Protein AF-A0A3N6MNI2-F1 (afdb_monomer)

Mean predicted aligned error: 10.84 Å

Organism: Natrarchaeobius chitinivorans (NCBI:txid1679083)

pLDDT: mean 73.97, std 14.54, range [38.19, 94.56]

Secondary structure (DSSP, 8-state):
---S---------S----HHHHHHHHHHHTT--PPP---SSS-SSTT--SS----THHHHTT-HHHHHHHHHHHHHHHTT---

Foldseek 3Di:
DDDDDDDDADDDEPDDDDPVVVVVVVCVVVVHPDDDDDPDPPDPDPPDDRDDDDDRVVVVPDDPVNVVVRVVQVVCCVVVVPD

Solvent-accessible surface area (backbone atoms only — not comparable to full-atom values): 5744 Å² total; per-residue (Å²): 134,90,86,70,93,85,83,91,75,59,83,75,62,88,77,60,70,51,70,69,57,50,52,52,50,54,29,64,77,68,73,53,86,79,83,89,77,82,93,49,70,104,55,87,52,95,85,67,70,97,77,79,83,66,78,37,68,84,52,65,77,78,43,76,73,54,54,58,56,44,55,51,52,50,52,49,37,72,69,75,48,71,90

Structure (mmCIF, N/CA/C/O backbone):
data_AF-A0A3N6MNI2-F1
#
_entry.id   AF-A0A3N6MNI2-F1
#
loop_
_atom_site.group_PDB
_atom_site.id
_atom_site.type_symbol
_atom_site.label_atom_id
_atom_site.label_alt_id
_atom_site.label_comp_id
_atom_site.label_asym_id
_atom_site.label_entity_id
_atom_site.label_seq_id
_atom_site.pdbx_PDB_ins_code
_atom_site.Cartn_x
_atom_site.Cartn_y
_atom_site.Cartn_z
_atom_site.occupancy
_atom_site.B_iso_or_equiv
_atom_site.auth_seq_id
_atom_site.auth_comp_id
_atom_site.auth_asym_id
_atom_site.auth_atom_id
_atom_site.pdbx_PDB_model_num
ATOM 1 N N . MET A 1 1 ? 32.275 -14.782 -12.190 1.00 55.16 1 MET A N 1
ATOM 2 C CA . MET A 1 1 ? 31.157 -13.815 -12.257 1.00 55.16 1 MET A CA 1
ATOM 3 C C . MET A 1 1 ? 30.875 -13.540 -13.723 1.00 55.16 1 MET A C 1
ATOM 5 O O . MET A 1 1 ? 31.824 -13.520 -14.494 1.00 55.16 1 MET A O 1
ATOM 9 N N . ARG A 1 2 ? 29.611 -13.437 -14.143 1.00 52.12 2 ARG A N 1
ATOM 10 C CA . ARG A 1 2 ? 29.281 -13.229 -15.559 1.00 52.12 2 ARG A CA 1
ATOM 11 C C . ARG A 1 2 ? 29.318 -11.727 -15.849 1.00 52.12 2 ARG A C 1
ATOM 13 O O . ARG A 1 2 ? 28.402 -11.020 -15.448 1.00 52.12 2 ARG A O 1
ATOM 20 N N . GLU A 1 3 ? 30.373 -11.256 -16.506 1.00 66.81 3 GLU A N 1
ATOM 21 C CA . GLU A 1 3 ? 30.443 -9.890 -17.031 1.00 66.81 3 GLU A CA 1
ATOM 22 C C . GLU A 1 3 ? 29.824 -9.863 -18.431 1.00 66.81 3 GLU A C 1
ATOM 24 O O . GLU A 1 3 ? 30.266 -10.543 -19.355 1.00 66.81 3 GLU A O 1
ATOM 29 N N . GLY A 1 4 ? 28.729 -9.125 -18.552 1.00 72.94 4 GLY A N 1
ATOM 30 C CA . GLY A 1 4 ? 27.989 -8.883 -19.781 1.00 72.94 4 GLY A CA 1
ATOM 31 C C . GLY A 1 4 ? 27.065 -7.680 -19.572 1.00 72.94 4 GLY A C 1
ATOM 32 O O . GLY A 1 4 ? 26.921 -7.221 -18.436 1.00 72.94 4 GLY A O 1
ATOM 33 N N . PRO A 1 5 ? 26.441 -7.143 -20.631 1.00 79.12 5 PRO A N 1
ATOM 34 C CA . PRO A 1 5 ? 25.586 -5.965 -20.513 1.00 79.12 5 PRO A CA 1
ATOM 35 C C . PRO A 1 5 ? 24.442 -6.194 -19.509 1.00 79.12 5 PRO A C 1
ATOM 37 O O . PRO A 1 5 ? 23.668 -7.142 -19.654 1.00 79.12 5 PRO A O 1
ATOM 40 N N . LEU A 1 6 ? 24.328 -5.326 -18.497 1.00 83.88 6 LEU A N 1
ATOM 41 C CA . LEU A 1 6 ? 23.248 -5.361 -17.506 1.00 83.88 6 LEU A CA 1
ATOM 42 C C . LEU A 1 6 ? 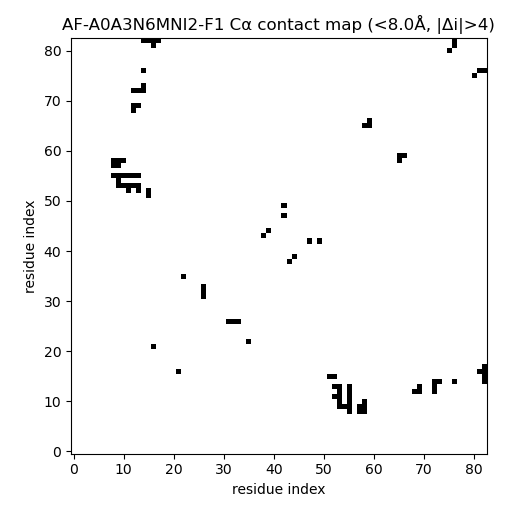22.058 -4.535 -17.998 1.00 83.88 6 LEU A C 1
ATOM 44 O O . LEU A 1 6 ? 22.200 -3.360 -18.333 1.00 83.88 6 LEU A O 1
ATOM 48 N N . ALA A 1 7 ? 20.869 -5.131 -17.971 1.00 80.25 7 ALA A N 1
ATOM 49 C CA . ALA A 1 7 ? 19.625 -4.434 -18.256 1.00 80.25 7 ALA A CA 1
ATOM 50 C C . ALA A 1 7 ? 18.676 -4.515 -17.054 1.00 80.25 7 ALA A C 1
ATOM 52 O O . ALA A 1 7 ? 18.258 -5.598 -16.644 1.00 80.25 7 ALA A O 1
ATOM 53 N N . THR A 1 8 ? 18.315 -3.352 -16.510 1.00 80.88 8 THR A N 1
ATOM 54 C CA . THR A 1 8 ? 17.346 -3.230 -15.415 1.00 80.88 8 THR A CA 1
ATOM 55 C C . THR A 1 8 ? 15.965 -2.921 -15.978 1.00 80.88 8 THR A C 1
ATOM 57 O O . THR A 1 8 ? 15.781 -1.949 -16.720 1.00 80.88 8 THR A O 1
ATOM 60 N N . TYR A 1 9 ? 14.979 -3.732 -15.596 1.00 81.38 9 TYR A N 1
ATOM 61 C CA . TYR A 1 9 ? 13.584 -3.543 -15.977 1.00 81.38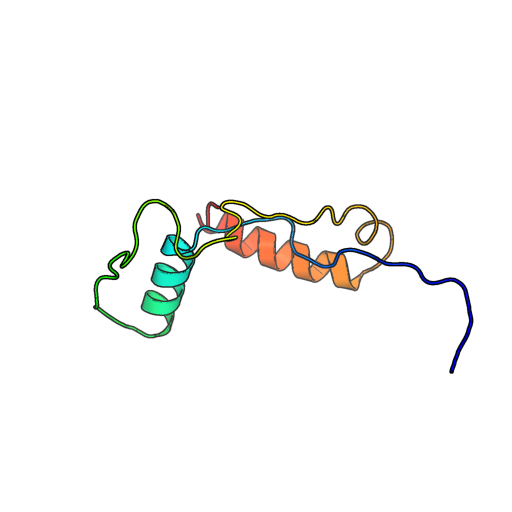 9 TYR A CA 1
ATOM 62 C C . TYR A 1 9 ? 12.699 -3.463 -14.729 1.00 81.38 9 TYR A C 1
ATOM 64 O O . TYR A 1 9 ? 12.770 -4.352 -13.879 1.00 81.38 9 TYR A O 1
ATOM 72 N N . PRO A 1 10 ? 11.850 -2.429 -14.603 1.00 78.88 10 PRO A N 1
ATOM 73 C CA . PRO A 1 10 ? 10.892 -2.342 -13.510 1.00 78.88 10 PRO A CA 1
ATOM 74 C C . PRO A 1 10 ? 9.854 -3.464 -13.607 1.00 78.88 10 PRO A C 1
ATOM 76 O O . PRO A 1 10 ? 9.308 -3.735 -14.680 1.00 78.88 10 PRO A O 1
ATOM 79 N N . ARG A 1 11 ? 9.546 -4.086 -12.466 1.00 80.38 11 ARG A N 1
ATOM 80 C CA . ARG A 1 11 ? 8.533 -5.137 -12.344 1.00 80.38 11 ARG A CA 1
ATOM 81 C C . ARG A 1 11 ? 7.481 -4.703 -11.329 1.00 80.38 11 ARG A C 1
ATOM 83 O O . ARG A 1 11 ? 7.801 -4.481 -10.170 1.00 80.38 11 ARG A O 1
ATOM 90 N N . GLY A 1 12 ? 6.239 -4.582 -11.776 1.00 77.31 12 GLY A N 1
ATOM 91 C CA . GLY A 1 12 ? 5.105 -4.175 -10.950 1.00 77.31 12 GLY A CA 1
ATOM 92 C C . GLY A 1 12 ? 3.788 -4.344 -11.701 1.00 77.31 12 GLY A C 1
ATOM 93 O O . GLY A 1 12 ? 3.775 -4.774 -12.857 1.00 77.31 12 GLY A O 1
ATOM 94 N N . THR A 1 13 ? 2.685 -4.006 -11.046 1.00 77.25 13 THR A N 1
ATOM 95 C CA . THR A 1 13 ? 1.342 -3.966 -11.638 1.00 77.25 13 THR A CA 1
ATOM 96 C C . THR A 1 13 ? 0.970 -2.536 -12.028 1.00 77.25 13 THR A C 1
ATOM 98 O O . THR A 1 13 ? 1.561 -1.572 -11.543 1.00 77.25 13 THR A O 1
ATOM 101 N N . ARG A 1 14 ? 0.011 -2.383 -12.950 1.00 74.88 14 ARG A N 1
ATOM 102 C CA . ARG A 1 14 ? -0.480 -1.064 -13.375 1.00 74.88 14 ARG A CA 1
ATOM 103 C C . ARG A 1 14 ? -1.220 -0.302 -12.260 1.00 74.88 14 ARG A C 1
ATOM 105 O O . ARG A 1 14 ? -0.909 0.883 -12.113 1.00 74.88 14 ARG A O 1
ATOM 112 N N . PRO A 1 15 ? -2.173 -0.910 -11.526 1.00 80.69 15 PRO A N 1
ATOM 113 C CA . PRO A 1 15 ? -2.888 -0.203 -10.469 1.00 80.69 15 PRO A CA 1
ATOM 114 C C . PRO A 1 15 ? -2.009 0.037 -9.238 1.00 80.69 15 PRO A C 1
ATOM 116 O O . PRO A 1 15 ? -1.104 -0.744 -8.935 1.00 80.69 15 PRO A O 1
ATOM 119 N N . THR A 1 16 ? -2.319 1.121 -8.532 1.00 85.75 16 THR A N 1
ATOM 120 C CA . THR A 1 16 ? -1.888 1.406 -7.157 1.00 85.75 16 THR A CA 1
ATOM 121 C C . THR A 1 16 ? -3.054 1.142 -6.203 1.00 85.75 16 THR A C 1
ATOM 123 O O . THR A 1 16 ? -4.179 0.982 -6.656 1.00 85.75 16 THR A O 1
ATOM 126 N N . THR A 1 17 ? -2.808 1.091 -4.898 1.00 87.88 17 THR A N 1
ATOM 127 C CA . THR A 1 17 ? -3.866 1.024 -3.877 1.00 87.88 17 THR A CA 1
ATOM 128 C C . THR A 1 17 ? -3.411 1.792 -2.645 1.00 87.88 17 THR A C 1
ATOM 130 O O . THR A 1 17 ? -2.212 1.822 -2.351 1.00 87.88 17 THR A O 1
ATOM 133 N N . SER A 1 18 ? -4.345 2.404 -1.923 1.00 88.06 18 SER A N 1
ATOM 134 C CA . SER A 1 18 ? -4.055 3.028 -0.630 1.00 88.06 18 SER A CA 1
ATOM 135 C C . SER A 1 18 ? -3.782 1.989 0.467 1.00 88.06 18 SER A C 1
ATOM 137 O O . SER A 1 18 ? -4.233 0.841 0.394 1.00 88.06 18 SER A O 1
ATOM 139 N N . VAL A 1 19 ? -3.060 2.406 1.512 1.00 87.88 19 VAL A N 1
ATOM 140 C CA . VAL A 1 19 ? -2.782 1.578 2.700 1.00 87.88 19 VAL A CA 1
ATOM 141 C C . VAL A 1 19 ? -4.063 1.289 3.484 1.00 87.88 19 VAL A C 1
ATOM 143 O O . VAL A 1 19 ? -4.274 0.158 3.909 1.00 87.88 19 VAL A O 1
ATOM 146 N N . THR A 1 20 ? -4.958 2.272 3.606 1.00 88.75 20 THR A N 1
ATOM 147 C CA . THR A 1 20 ? -6.272 2.102 4.246 1.00 88.75 20 THR A CA 1
ATOM 148 C C . THR A 1 20 ? -7.073 0.995 3.567 1.00 88.75 20 THR A C 1
ATOM 150 O O . THR A 1 20 ? -7.586 0.097 4.228 1.00 88.75 20 THR A O 1
ATOM 153 N N . ARG A 1 21 ? -7.082 0.978 2.229 1.00 88.25 21 ARG A N 1
ATOM 154 C CA . ARG A 1 21 ? -7.771 -0.065 1.470 1.00 88.25 21 ARG A CA 1
ATOM 155 C C . ARG A 1 21 ? -7.156 -1.448 1.685 1.00 88.25 21 ARG A C 1
ATOM 157 O O . ARG A 1 21 ? -7.883 -2.434 1.769 1.00 88.25 21 ARG A O 1
ATOM 164 N N . LEU A 1 22 ? -5.830 -1.540 1.790 1.00 88.75 22 LEU A N 1
ATOM 165 C CA . LEU A 1 22 ? -5.165 -2.799 2.134 1.00 88.75 22 LEU A CA 1
ATOM 166 C C . LEU A 1 22 ? -5.574 -3.286 3.530 1.00 88.75 22 LEU A C 1
ATOM 168 O O . LEU A 1 22 ? -5.837 -4.477 3.692 1.00 88.75 22 LEU A O 1
ATOM 172 N N . ALA A 1 23 ? -5.685 -2.381 4.507 1.00 88.12 23 ALA A N 1
ATOM 173 C CA . ALA A 1 23 ? -6.156 -2.718 5.848 1.00 88.12 23 ALA A CA 1
ATOM 174 C C . ALA A 1 23 ? -7.594 -3.269 5.823 1.00 88.12 23 ALA A C 1
ATOM 176 O O . ALA A 1 23 ? -7.864 -4.284 6.465 1.00 88.12 23 ALA A O 1
ATOM 177 N N . ASP A 1 24 ? -8.486 -2.675 5.024 1.00 89.19 24 ASP A N 1
ATOM 178 C CA . ASP A 1 24 ? -9.858 -3.168 4.844 1.00 89.19 24 ASP A CA 1
ATOM 179 C C . ASP A 1 24 ? -9.915 -4.559 4.199 1.00 89.19 24 ASP A C 1
ATOM 181 O O . ASP A 1 24 ? -10.674 -5.418 4.652 1.00 89.19 24 ASP A O 1
ATOM 185 N N . ILE A 1 25 ? -9.096 -4.812 3.170 1.00 91.06 25 ILE A N 1
ATOM 186 C CA . ILE A 1 25 ? -9.029 -6.126 2.509 1.00 91.06 25 ILE A CA 1
ATOM 187 C C . ILE A 1 25 ? -8.555 -7.191 3.495 1.00 91.06 25 ILE A C 1
ATOM 189 O O . ILE A 1 25 ? -9.179 -8.243 3.612 1.00 91.06 25 ILE A O 1
ATOM 193 N N . VAL A 1 26 ? -7.458 -6.927 4.209 1.00 89.56 26 VAL A N 1
ATOM 194 C CA . VAL A 1 26 ? -6.911 -7.871 5.191 1.00 89.56 26 VAL A CA 1
ATOM 195 C C . VAL A 1 26 ? -7.941 -8.144 6.284 1.00 89.56 26 VAL A C 1
ATOM 197 O O . VAL A 1 26 ? -8.157 -9.300 6.640 1.00 89.56 26 VAL A O 1
ATOM 200 N N . ARG A 1 27 ? -8.632 -7.103 6.758 1.00 88.94 27 ARG A N 1
ATOM 201 C CA . ARG A 1 27 ? -9.709 -7.227 7.741 1.00 88.94 27 ARG A CA 1
ATOM 202 C C . ARG A 1 27 ? -10.840 -8.130 7.247 1.00 88.94 27 ARG A C 1
ATOM 204 O O . ARG A 1 27 ? -11.266 -9.006 7.989 1.00 88.94 27 ARG A O 1
ATOM 211 N N . ALA A 1 28 ? -11.288 -7.942 6.007 1.00 89.81 28 ALA A N 1
ATOM 212 C CA . ALA A 1 28 ? -12.349 -8.750 5.409 1.00 89.81 28 ALA A CA 1
ATOM 213 C C . ALA A 1 28 ? -11.925 -10.212 5.187 1.00 89.81 28 ALA A C 1
ATOM 215 O O . ALA A 1 28 ? -12.710 -11.122 5.430 1.00 89.81 28 ALA A O 1
ATOM 216 N N . VAL A 1 29 ? -10.686 -10.450 4.747 1.00 94.56 29 VAL A N 1
ATOM 217 C CA . VAL A 1 29 ? -10.159 -11.807 4.509 1.00 94.56 29 VAL A CA 1
ATOM 218 C C . VAL A 1 29 ? -9.969 -12.577 5.815 1.00 94.56 29 VAL A C 1
ATOM 220 O O . VAL A 1 29 ? -10.161 -13.790 5.843 1.00 94.56 29 VAL A O 1
ATOM 223 N N . LEU A 1 30 ? -9.578 -11.881 6.881 1.00 93.00 30 LEU A N 1
ATOM 224 C CA . LEU A 1 30 ? -9.298 -12.478 8.186 1.00 93.00 30 LEU A CA 1
ATOM 225 C C . LEU A 1 30 ? -10.482 -12.412 9.164 1.00 93.00 30 LEU A C 1
ATOM 227 O O . LEU A 1 30 ? -10.312 -12.807 10.312 1.00 93.00 30 LEU A O 1
ATOM 231 N N . ASP A 1 31 ? -11.644 -11.910 8.732 1.00 92.81 31 ASP A N 1
ATOM 232 C CA . ASP A 1 31 ? -12.848 -11.726 9.558 1.00 92.81 31 ASP A CA 1
ATOM 233 C C . ASP A 1 31 ? -12.580 -10.976 10.880 1.00 92.81 31 ASP A C 1
ATOM 235 O O . ASP A 1 31 ? -12.990 -11.362 11.974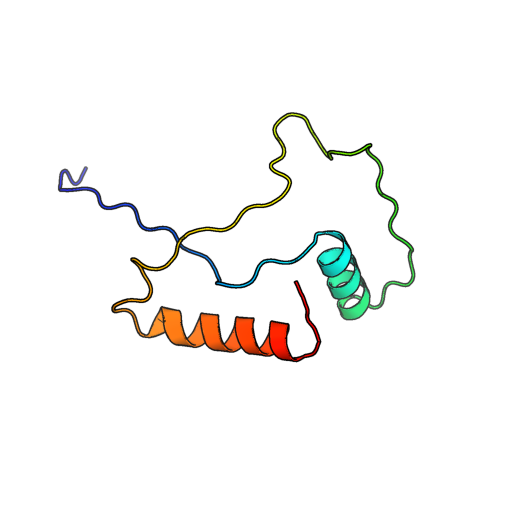 1.00 92.81 31 ASP A O 1
ATOM 239 N N . LEU A 1 32 ? -11.815 -9.886 10.787 1.00 92.19 32 LEU A N 1
ATOM 240 C CA . LEU A 1 32 ? -11.474 -9.045 11.932 1.00 92.19 32 LEU A CA 1
ATOM 241 C C . LEU A 1 32 ? -12.487 -7.894 12.051 1.00 92.19 32 LEU A C 1
ATOM 243 O O . LEU A 1 32 ? -12.889 -7.296 11.060 1.00 92.19 32 LEU A O 1
ATOM 247 N N . ASN A 1 33 ? -12.879 -7.519 13.268 1.00 89.44 33 ASN A N 1
ATOM 248 C CA . ASN A 1 33 ? -13.841 -6.427 13.507 1.00 89.44 33 ASN A CA 1
ATOM 249 C C . ASN A 1 33 ? -13.199 -5.134 14.042 1.00 89.44 33 ASN A C 1
ATOM 251 O O . ASN A 1 33 ? -13.887 -4.135 14.245 1.00 89.44 33 ASN A O 1
ATOM 255 N N . GLN A 1 34 ? -11.883 -5.135 14.252 1.00 85.38 34 GLN A N 1
ATOM 256 C CA . GLN A 1 34 ? -11.149 -3.993 14.791 1.00 85.38 34 GLN A CA 1
ATOM 257 C C . GLN A 1 34 ? -11.087 -2.806 13.814 1.00 85.38 34 GLN A C 1
ATOM 259 O O . GLN A 1 34 ? -11.027 -2.971 12.588 1.00 85.38 34 GLN A O 1
ATOM 264 N N . THR A 1 35 ? -11.099 -1.595 14.369 1.00 83.50 35 THR A N 1
ATOM 265 C CA . THR A 1 35 ? -10.862 -0.335 13.651 1.00 83.50 35 THR A CA 1
ATOM 266 C C . THR A 1 35 ? -9.370 -0.025 13.643 1.00 83.50 35 THR A C 1
ATOM 268 O O . THR A 1 35 ? -8.719 -0.136 14.678 1.00 83.50 35 THR A O 1
ATOM 271 N N . HIS A 1 36 ? -8.828 0.365 12.492 1.00 81.94 36 HIS A N 1
ATOM 272 C CA . HIS A 1 36 ? -7.434 0.789 12.377 1.00 81.94 36 HIS A CA 1
ATOM 273 C C . HIS A 1 36 ? -7.310 2.296 12.622 1.00 81.94 36 HIS A C 1
ATOM 275 O O . HIS A 1 36 ? -8.122 3.086 12.143 1.00 81.94 36 HIS A O 1
ATOM 281 N N . GLU A 1 37 ? -6.270 2.681 13.353 1.00 85.06 37 GLU A N 1
ATOM 282 C CA . GLU A 1 37 ? -5.908 4.068 13.630 1.00 85.06 37 GLU A CA 1
ATOM 283 C C . GLU A 1 37 ? -4.562 4.374 12.970 1.00 85.06 37 GLU A C 1
ATOM 285 O O . GLU A 1 37 ? -3.658 3.536 12.969 1.00 85.06 37 GLU A O 1
ATOM 290 N N . HIS A 1 38 ? -4.431 5.566 12.386 1.00 82.31 38 HIS A N 1
ATOM 291 C CA . HIS A 1 38 ? -3.140 6.036 11.893 1.00 82.31 38 HIS A CA 1
ATOM 292 C C . HIS A 1 38 ? -2.357 6.569 13.088 1.00 82.31 38 HIS A C 1
ATOM 294 O O . HIS A 1 38 ? -2.747 7.565 13.691 1.00 82.31 38 H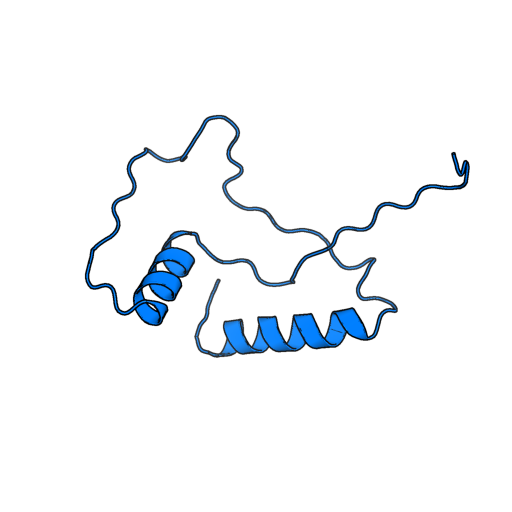IS A O 1
ATOM 300 N N . THR A 1 39 ? -1.269 5.892 13.437 1.00 81.62 39 THR A N 1
ATOM 301 C CA . THR A 1 39 ? -0.466 6.195 14.629 1.00 81.62 39 THR A CA 1
ATOM 302 C C . THR A 1 39 ? 0.401 7.444 14.478 1.00 81.62 39 THR A C 1
ATOM 304 O O . THR A 1 39 ? 0.901 7.981 15.465 1.00 81.62 39 THR A O 1
ATOM 307 N N . ASP A 1 40 ? 0.562 7.929 13.248 1.00 64.31 40 ASP A N 1
ATOM 308 C CA . ASP A 1 40 ? 1.568 8.913 12.876 1.00 64.31 40 ASP A CA 1
ATOM 309 C C . ASP A 1 40 ? 0.887 10.045 12.086 1.00 64.31 40 ASP A C 1
ATOM 311 O O . ASP A 1 40 ? -0.163 9.838 11.478 1.00 64.31 40 ASP A O 1
ATOM 315 N N . GLY A 1 41 ? 1.464 11.254 12.092 1.00 65.56 41 GLY A N 1
ATOM 316 C CA . GLY A 1 41 ? 0.953 12.410 11.340 1.00 65.56 41 GLY A CA 1
ATOM 317 C C . GLY A 1 41 ? 0.929 12.199 9.813 1.00 65.56 41 GLY A C 1
ATOM 318 O O . GLY A 1 41 ? 0.864 11.089 9.310 1.00 65.56 41 GLY A O 1
ATOM 319 N N . ASN A 1 42 ? 1.029 13.269 9.013 1.00 63.78 42 ASN A N 1
ATOM 320 C CA . ASN A 1 42 ? 0.909 13.202 7.539 1.00 63.78 42 ASN A CA 1
ATOM 321 C C . ASN A 1 42 ? 1.895 12.227 6.821 1.00 63.78 42 ASN A C 1
ATOM 323 O O . ASN A 1 42 ? 1.816 12.097 5.601 1.00 63.78 42 ASN A O 1
ATOM 327 N N . ARG A 1 43 ? 2.842 11.577 7.530 1.00 65.25 43 ARG A N 1
ATOM 328 C CA . ARG A 1 43 ? 3.737 10.512 7.030 1.00 65.25 43 ARG A CA 1
ATOM 329 C C . ARG A 1 43 ? 4.074 9.487 8.121 1.00 65.25 43 ARG A C 1
ATOM 331 O O . ARG A 1 43 ? 4.352 9.889 9.247 1.00 65.25 43 ARG A O 1
ATOM 338 N N . SER A 1 44 ? 4.154 8.208 7.742 1.00 75.06 44 SER A N 1
ATOM 339 C CA . SER A 1 44 ? 4.458 7.091 8.652 1.00 75.06 44 SER A CA 1
ATOM 340 C C . SER A 1 44 ? 5.909 7.071 9.159 1.00 75.06 44 SER A C 1
ATOM 342 O O . SER A 1 44 ? 6.166 6.762 10.316 1.00 75.06 44 SER A O 1
ATOM 344 N N . TRP A 1 45 ? 6.893 7.443 8.327 1.00 82.62 45 TRP A N 1
ATOM 345 C CA . TRP A 1 45 ? 8.292 7.614 8.757 1.00 82.62 45 TRP A CA 1
ATOM 346 C C . TRP A 1 45 ? 9.074 8.586 7.856 1.00 82.62 45 TRP A C 1
ATOM 348 O O . TRP A 1 45 ? 8.665 8.918 6.738 1.00 82.62 45 TRP A O 1
ATOM 358 N N . THR A 1 46 ? 10.233 9.056 8.332 1.00 86.38 46 THR A N 1
ATOM 359 C CA . THR A 1 46 ? 11.132 9.935 7.563 1.00 86.38 46 THR A CA 1
ATOM 360 C C . THR A 1 46 ? 11.667 9.222 6.323 1.00 86.38 46 THR A C 1
ATOM 362 O O . THR A 1 46 ? 12.344 8.205 6.427 1.00 86.38 46 THR A O 1
ATOM 365 N N . GLY A 1 47 ? 11.406 9.792 5.146 1.00 85.19 47 GLY A N 1
ATOM 366 C CA . GLY A 1 47 ? 11.798 9.205 3.861 1.00 85.19 47 GLY A CA 1
ATOM 367 C C . GLY A 1 47 ? 10.713 8.353 3.202 1.00 85.19 47 GLY A C 1
ATOM 368 O O . GLY A 1 47 ? 10.946 7.852 2.104 1.00 85.19 47 GLY A O 1
ATOM 369 N N . ASP A 1 48 ? 9.531 8.227 3.815 1.00 86.88 48 ASP A N 1
ATOM 370 C CA . ASP A 1 48 ? 8.390 7.589 3.164 1.00 86.88 48 ASP A CA 1
ATOM 371 C C . ASP A 1 48 ? 7.928 8.374 1.922 1.00 86.88 48 ASP A C 1
ATOM 373 O O . ASP A 1 48 ? 7.898 9.619 1.905 1.00 86.88 48 ASP A O 1
ATOM 377 N N . VAL A 1 49 ? 7.586 7.623 0.874 1.00 87.00 49 VAL A N 1
ATOM 378 C CA . VAL A 1 49 ? 7.149 8.139 -0.425 1.00 87.00 49 VAL A CA 1
ATOM 379 C C . VAL A 1 49 ? 5.625 8.000 -0.509 1.00 87.00 49 VAL A C 1
ATOM 381 O O . VAL A 1 49 ? 5.140 6.891 -0.724 1.00 87.00 49 VAL A O 1
ATOM 384 N N . PRO A 1 50 ? 4.850 9.104 -0.448 1.00 84.69 50 PRO A N 1
ATOM 385 C CA . PRO A 1 50 ? 3.392 9.029 -0.292 1.00 84.69 50 PRO A CA 1
ATOM 386 C C . PRO A 1 50 ? 2.651 8.307 -1.425 1.00 84.69 50 PRO A C 1
ATOM 388 O O . PRO A 1 50 ? 1.572 7.756 -1.225 1.00 84.69 50 PRO A O 1
ATOM 391 N N . LYS A 1 51 ? 3.19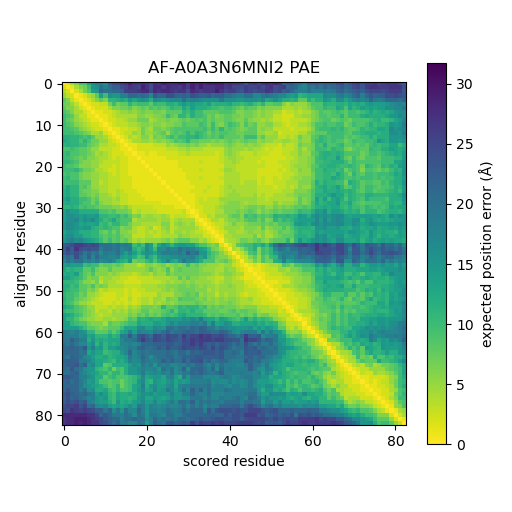1 8.360 -2.648 1.00 85.81 51 LYS A N 1
ATOM 392 C CA . LYS A 1 51 ? 2.640 7.685 -3.829 1.00 85.81 51 LYS A CA 1
ATOM 393 C C . LYS A 1 51 ? 3.778 7.166 -4.694 1.00 85.81 51 LYS A C 1
ATOM 395 O O . LYS A 1 51 ? 4.657 7.931 -5.083 1.00 85.81 51 LYS A O 1
ATOM 400 N N . MET A 1 52 ? 3.723 5.885 -5.042 1.00 87.38 52 MET A N 1
ATOM 401 C CA . MET A 1 52 ? 4.749 5.212 -5.836 1.00 87.38 52 MET A CA 1
ATOM 402 C C . MET A 1 52 ? 4.104 4.354 -6.924 1.00 87.38 52 MET A C 1
ATOM 404 O O . MET A 1 52 ? 3.124 3.653 -6.681 1.00 87.38 52 MET A O 1
ATOM 408 N N . ARG A 1 53 ? 4.668 4.395 -8.135 1.00 87.44 53 ARG A N 1
ATOM 409 C CA . ARG A 1 53 ? 4.274 3.529 -9.254 1.00 87.44 53 ARG A CA 1
ATOM 410 C C . ARG A 1 53 ? 5.448 3.338 -10.204 1.00 87.44 53 ARG A C 1
ATOM 412 O O . ARG A 1 53 ? 6.116 4.303 -10.567 1.00 87.44 53 ARG A O 1
ATOM 419 N N . LEU A 1 54 ? 5.670 2.104 -10.650 1.00 85.38 54 LEU A N 1
ATOM 420 C CA . LEU A 1 54 ? 6.736 1.782 -11.597 1.00 85.38 54 LEU A CA 1
ATOM 421 C C . LEU A 1 54 ? 6.243 1.863 -13.048 1.00 85.38 54 LEU A C 1
ATOM 423 O O . LEU A 1 54 ? 5.160 1.386 -13.390 1.00 85.38 54 LEU A O 1
ATOM 427 N N . ALA A 1 55 ? 7.059 2.437 -13.932 1.00 83.00 55 ALA A N 1
ATOM 428 C CA . ALA A 1 55 ? 6.773 2.487 -15.362 1.00 83.00 55 ALA A CA 1
ATOM 429 C C . ALA A 1 55 ? 7.086 1.137 -16.032 1.00 83.00 55 ALA A C 1
ATOM 431 O O . ALA A 1 55 ? 8.211 0.875 -16.437 1.00 83.00 55 ALA A O 1
ATOM 432 N N . ILE A 1 56 ? 6.084 0.273 -16.185 1.00 80.44 56 ILE A N 1
ATOM 433 C CA . ILE A 1 56 ? 6.260 -1.111 -16.676 1.00 80.44 56 ILE A CA 1
ATOM 434 C C . ILE A 1 56 ? 6.271 -1.272 -18.208 1.00 80.44 56 ILE A C 1
ATOM 436 O O . ILE A 1 56 ? 6.293 -2.394 -18.712 1.00 80.44 56 ILE A O 1
ATOM 440 N N . GLN A 1 57 ? 6.282 -0.168 -18.961 1.00 76.00 57 GLN A N 1
ATOM 441 C CA . GLN A 1 57 ? 6.152 -0.157 -20.429 1.00 76.00 57 GLN A CA 1
ATOM 442 C C . GLN A 1 57 ? 7.204 -1.032 -21.133 1.00 76.00 57 GLN A C 1
ATOM 444 O O . GLN A 1 57 ? 6.896 -1.715 -22.107 1.00 76.00 57 GLN A O 1
ATOM 449 N N . LYS A 1 58 ? 8.435 -1.065 -20.603 1.00 72.50 58 LYS A N 1
ATOM 450 C CA . LYS A 1 58 ? 9.538 -1.870 -21.154 1.00 72.50 58 LYS A CA 1
ATOM 451 C C . LYS A 1 58 ? 9.332 -3.380 -20.975 1.00 72.50 58 LYS A C 1
ATOM 453 O O . LYS A 1 58 ? 9.882 -4.151 -21.750 1.00 72.50 58 LYS A O 1
ATOM 458 N N . LEU A 1 59 ? 8.563 -3.801 -19.967 1.00 68.50 59 LEU A N 1
ATOM 459 C CA . LEU A 1 59 ? 8.307 -5.214 -19.665 1.00 68.50 59 LEU A CA 1
ATOM 460 C C . LEU A 1 59 ? 7.038 -5.729 -20.369 1.00 68.50 59 LEU A C 1
ATOM 462 O O . LEU A 1 59 ? 6.974 -6.889 -20.766 1.00 68.50 59 LEU A O 1
ATOM 466 N N . SER A 1 60 ? 6.037 -4.863 -20.570 1.00 65.38 60 SER A N 1
ATOM 467 C CA . SER A 1 60 ? 4.758 -5.224 -21.201 1.00 65.38 60 SER A CA 1
ATOM 468 C C . SER A 1 60 ? 4.842 -5.483 -22.709 1.00 65.38 60 SER A C 1
ATOM 470 O O . SER A 1 60 ? 3.917 -6.059 -23.273 1.00 65.38 60 SER A O 1
ATOM 472 N N . ALA A 1 61 ? 5.922 -5.059 -23.370 1.00 62.59 61 ALA A N 1
ATOM 473 C CA . ALA A 1 61 ? 6.044 -5.097 -24.826 1.00 62.59 61 ALA A CA 1
ATOM 474 C C . ALA A 1 61 ? 6.331 -6.494 -25.422 1.00 62.59 61 ALA A C 1
ATOM 476 O O . ALA A 1 61 ? 6.317 -6.623 -26.642 1.00 62.59 61 ALA A O 1
ATOM 477 N N . GLY A 1 62 ? 6.566 -7.546 -24.618 1.00 56.84 62 GLY A N 1
ATOM 478 C CA . GLY A 1 62 ? 6.964 -8.842 -25.195 1.00 56.84 62 GLY A CA 1
ATOM 479 C C . GLY A 1 62 ? 6.889 -10.107 -24.333 1.00 56.84 62 GLY A C 1
ATOM 480 O O . GLY A 1 62 ? 7.378 -11.135 -24.788 1.00 56.84 62 GLY A O 1
ATOM 481 N N . ASN A 1 63 ? 6.307 -10.092 -23.125 1.00 55.75 63 ASN A N 1
ATOM 482 C CA . ASN A 1 63 ? 6.259 -11.285 -22.263 1.00 55.75 63 ASN A CA 1
ATOM 483 C C . ASN A 1 63 ? 4.807 -11.733 -21.945 1.00 55.75 63 ASN A C 1
ATOM 485 O O . ASN A 1 63 ? 4.060 -10.962 -21.332 1.00 55.75 63 ASN A O 1
ATOM 489 N N . PRO A 1 64 ? 4.385 -12.964 -22.313 1.00 53.72 64 PRO A N 1
ATOM 490 C CA . PRO A 1 64 ? 3.028 -13.467 -22.061 1.00 53.72 64 PRO A CA 1
ATOM 491 C C . PRO A 1 64 ? 2.676 -13.576 -20.569 1.00 53.72 64 PRO A C 1
ATOM 493 O O . PRO A 1 64 ? 1.521 -13.349 -20.203 1.00 53.72 64 PRO A O 1
ATOM 496 N N . THR A 1 65 ? 3.649 -13.815 -19.684 1.00 56.88 65 THR A N 1
ATOM 497 C CA . THR A 1 65 ? 3.416 -13.890 -18.229 1.00 56.88 65 THR A CA 1
ATOM 498 C C . THR A 1 65 ? 2.969 -12.541 -17.653 1.00 56.88 65 THR A C 1
ATOM 500 O O . THR A 1 65 ? 2.210 -12.495 -16.688 1.00 56.88 65 THR A O 1
ATOM 503 N N . THR A 1 66 ? 3.372 -11.423 -18.269 1.00 55.28 66 THR A N 1
ATOM 504 C CA . THR A 1 66 ? 2.978 -10.072 -17.836 1.00 55.28 66 THR A CA 1
ATOM 505 C C . THR A 1 66 ? 1.502 -9.779 -18.125 1.00 55.28 66 THR A C 1
ATOM 507 O O . THR A 1 66 ? 0.872 -9.044 -17.366 1.00 55.28 66 THR A O 1
ATOM 510 N N . LYS A 1 67 ? 0.912 -10.381 -19.169 1.00 54.09 67 LYS A N 1
ATOM 511 C CA . LYS A 1 67 ? -0.511 -10.182 -19.503 1.00 54.09 67 LYS A CA 1
ATOM 512 C C . LYS A 1 67 ? -1.456 -10.793 -18.463 1.00 54.09 67 LYS A C 1
ATOM 514 O O . LYS A 1 67 ? -2.434 -10.146 -18.101 1.00 54.0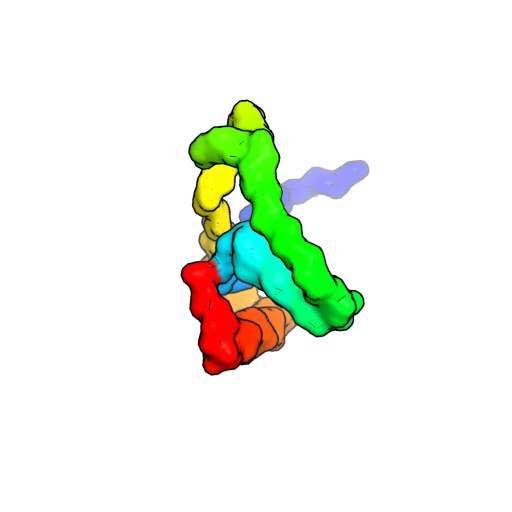9 67 LYS A O 1
ATOM 519 N N . ALA A 1 68 ? -1.155 -11.988 -17.950 1.00 57.69 68 ALA A N 1
ATOM 520 C CA . ALA A 1 68 ? -2.026 -12.677 -16.991 1.00 57.69 68 ALA A 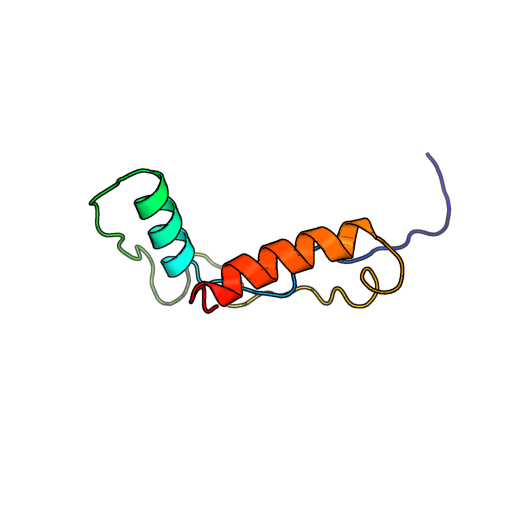CA 1
ATOM 521 C C . ALA A 1 68 ? -2.097 -11.956 -15.628 1.00 57.69 68 ALA A C 1
ATOM 523 O O . ALA A 1 68 ? -3.176 -11.805 -15.059 1.00 57.69 68 ALA A O 1
ATOM 524 N N . THR A 1 69 ? -0.968 -11.440 -15.123 1.00 58.72 69 THR A N 1
ATOM 525 C CA . THR A 1 69 ? -0.936 -10.670 -13.864 1.00 58.72 69 THR A CA 1
ATOM 526 C C . THR A 1 69 ? -1.671 -9.333 -13.983 1.00 58.72 69 THR A C 1
ATOM 528 O O . THR A 1 69 ? -2.339 -8.922 -13.037 1.00 58.72 69 THR A O 1
ATOM 531 N N . LEU A 1 70 ? -1.592 -8.668 -15.142 1.00 57.09 70 LEU A N 1
ATOM 532 C CA . LEU A 1 70 ? -2.346 -7.437 -15.398 1.00 57.09 70 LEU A CA 1
ATOM 533 C C . LEU A 1 70 ? -3.854 -7.695 -15.419 1.00 57.09 70 LEU A C 1
ATOM 535 O O . LEU A 1 70 ? -4.586 -6.969 -14.764 1.00 57.09 70 LEU A O 1
ATOM 539 N N . GLN A 1 71 ? -4.308 -8.771 -16.067 1.00 58.25 71 GLN A N 1
ATOM 540 C CA . GLN A 1 71 ? -5.729 -9.139 -16.077 1.00 58.25 71 GLN A CA 1
ATOM 541 C C . GLN A 1 71 ? -6.270 -9.468 -14.678 1.00 58.25 71 GLN A C 1
ATOM 543 O O . GLN A 1 71 ? -7.416 -9.149 -14.378 1.00 58.25 71 GLN A O 1
ATOM 548 N N . PHE A 1 72 ? -5.465 -10.084 -13.807 1.00 58.09 72 PHE A N 1
ATOM 549 C CA . PHE A 1 72 ? -5.862 -10.320 -12.416 1.00 58.09 72 PHE A CA 1
ATOM 550 C C . PHE A 1 72 ? -5.935 -9.014 -11.610 1.00 58.09 72 PHE A C 1
ATOM 552 O O . PHE A 1 72 ? -6.913 -8.787 -10.901 1.00 58.09 72 PHE A O 1
ATOM 559 N N . ALA A 1 73 ? -4.948 -8.128 -11.769 1.00 60.09 73 ALA A N 1
ATOM 560 C CA . ALA A 1 73 ? -4.942 -6.815 -11.127 1.00 60.09 73 ALA A CA 1
ATOM 561 C C . ALA A 1 73 ? -6.109 -5.926 -11.605 1.00 60.09 73 ALA A C 1
ATOM 563 O O . ALA A 1 73 ? -6.752 -5.275 -10.786 1.00 60.09 73 ALA A O 1
ATOM 564 N N . ASP A 1 74 ? -6.431 -5.959 -12.901 1.00 60.44 74 ASP A N 1
ATOM 565 C CA . ASP A 1 74 ? -7.578 -5.251 -13.481 1.00 60.44 74 ASP A CA 1
ATOM 566 C C . ASP A 1 74 ? -8.908 -5.834 -12.982 1.00 60.44 74 ASP A C 1
ATOM 568 O O . ASP A 1 74 ? -9.843 -5.081 -12.740 1.00 60.44 74 ASP A O 1
ATOM 572 N N . ARG A 1 75 ? -9.008 -7.155 -12.759 1.00 59.25 75 ARG A N 1
ATOM 573 C CA . ARG A 1 75 ? -10.201 -7.763 -12.135 1.00 59.25 75 ARG A CA 1
ATOM 574 C C . ARG A 1 75 ? -10.367 -7.352 -10.675 1.00 59.25 75 ARG A C 1
ATOM 576 O O . ARG A 1 75 ? -11.500 -7.154 -10.256 1.00 59.25 75 ARG A O 1
ATOM 583 N N . ILE A 1 76 ? -9.278 -7.202 -9.919 1.00 60.28 76 ILE A N 1
ATOM 584 C CA . ILE A 1 76 ? -9.344 -6.646 -8.560 1.00 60.28 76 ILE A CA 1
ATOM 585 C C . ILE A 1 7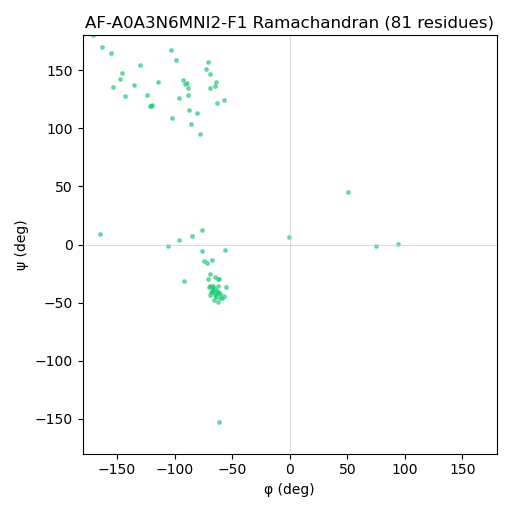6 ? -9.814 -5.188 -8.614 1.00 60.28 76 ILE A C 1
ATOM 587 O O . ILE A 1 76 ? -10.730 -4.839 -7.878 1.00 60.28 76 ILE A O 1
ATOM 591 N N . ALA A 1 77 ? -9.269 -4.369 -9.519 1.00 57.81 77 ALA A N 1
ATOM 592 C CA . ALA A 1 77 ? -9.704 -2.981 -9.693 1.00 57.81 77 ALA A CA 1
ATOM 593 C C . ALA A 1 77 ? -11.193 -2.883 -10.097 1.00 57.81 77 ALA A C 1
ATOM 595 O O . ALA A 1 77 ? -11.961 -2.162 -9.469 1.00 57.81 77 ALA A O 1
ATOM 596 N N . ALA A 1 78 ? -11.636 -3.696 -11.063 1.00 49.97 78 ALA A N 1
ATOM 597 C CA . ALA A 1 78 ? -13.000 -3.698 -11.601 1.00 49.97 78 ALA A CA 1
ATOM 598 C C . ALA A 1 78 ? -14.092 -4.166 -10.617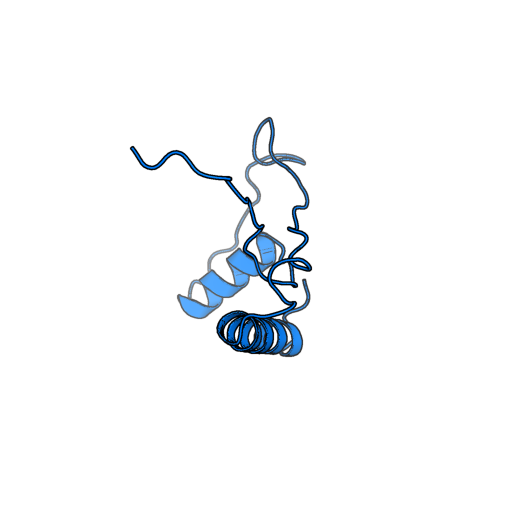 1.00 49.97 78 ALA A C 1
ATOM 600 O O . ALA A 1 78 ? -15.274 -3.952 -10.876 1.00 49.97 78 ALA A O 1
ATOM 601 N N . LEU A 1 79 ? -13.735 -4.779 -9.484 1.00 60.00 79 LEU A N 1
ATOM 602 C CA . LEU A 1 79 ? -14.676 -5.141 -8.414 1.00 60.00 79 LEU A CA 1
ATOM 603 C C . LEU A 1 79 ? -15.104 -3.932 -7.549 1.00 60.00 79 LEU A C 1
ATOM 605 O O . LEU A 1 79 ? -15.639 -4.119 -6.460 1.00 60.00 79 LEU A O 1
ATOM 609 N N . GLY A 1 80 ? -14.825 -2.687 -7.960 1.00 41.25 80 GLY A N 1
ATOM 610 C CA . GLY A 1 80 ? -15.040 -1.487 -7.130 1.00 41.25 80 GLY A CA 1
ATOM 611 C C . GLY A 1 80 ? -13.989 -1.315 -6.017 1.00 41.25 80 GLY A C 1
ATOM 612 O O . GLY A 1 80 ? -14.016 -0.350 -5.253 1.00 41.25 80 GLY A O 1
ATOM 613 N N . LEU A 1 81 ? -13.053 -2.265 -5.931 1.00 49.50 81 LEU A N 1
ATOM 614 C CA . LEU A 1 81 ? -11.589 -2.136 -6.019 1.00 49.50 81 LEU A CA 1
ATOM 615 C C . LEU A 1 81 ? -10.857 -0.786 -6.265 1.00 49.50 81 LEU A C 1
ATOM 617 O O . LEU A 1 81 ? -9.661 -0.855 -6.517 1.00 49.50 81 LEU A O 1
ATOM 621 N N . GLU A 1 82 ? -11.472 0.400 -6.291 1.00 38.19 82 GLU A N 1
ATOM 622 C CA . GLU A 1 82 ? -10.795 1.600 -6.832 1.00 38.19 82 GLU A CA 1
ATOM 623 C C . GLU A 1 82 ? -9.616 2.115 -5.967 1.00 38.19 82 GLU A C 1
ATOM 625 O O . GLU A 1 82 ? -9.687 2.189 -4.738 1.00 38.19 82 GLU A O 1
ATOM 630 N N . ALA A 1 83 ? -8.520 2.430 -6.659 1.00 43.28 83 ALA A N 1
ATOM 631 C CA . ALA A 1 83 ? -7.180 2.764 -6.165 1.00 43.28 83 ALA A CA 1
ATOM 632 C C . ALA A 1 83 ? -7.079 3.995 -5.249 1.00 43.28 83 ALA A C 1
ATOM 634 O O . ALA A 1 83 ? -7.771 5.002 -5.518 1.00 43.28 83 ALA A O 1
#

Radius of gyration: 17.38 Å; Cα contacts (8 Å, |Δi|>4): 49; chains: 1; bounding box: 46×27×40 Å

Sequence (83 aa):
MREGPLATYPRGTRPTTSVTRLADIVRAVLDLNQTHEHTDGNRSWTGDVPKMRLAIQKLSAGNPTTKATLQFADRIAALGLEA